Protein AF-A0A2H0PJG2-F1 (afdb_monomer_lite)

Radius of gyration: 13.67 Å; chains: 1; bounding box: 31×34×42 Å

Foldseek 3Di:
DDPLPQADPVLLVQCLALVSVVVQLVCVCVVVVNPQDSLNSLLSSCRNNDLVSLCVLLVHDSVVSVCSNVVDDDDQVVVQSSCVSSVDHDDDDDDDDD

pLDDT: mean 85.65, std 12.2, range [39.91, 94.81]

Sequence (98 aa):
MRRRKSFNEELSRKLKKPKFFRSYLESLIEAEDGDLSYEDALRDAIDVMGIREFAKLANLPEQRVHEFIKGKEVKPETLDRFLKPFKLKTKIVFEEVA

Secondary structure (DSSP, 8-state):
--------HHHHHHHTSHHHHHHHHHHHHHHTTT-S-HHHHHHHHHHHH-HHHHHHHHT--HHHHHHHHTT----HHHHHHHHGGGT-----------

Structure (mmCIF, N/CA/C/O backbone):
data_AF-A0A2H0PJG2-F1
#
_entry.id   AF-A0A2H0PJG2-F1
#
loop_
_atom_site.group_PDB
_atom_site.id
_atom_site.type_symbol
_atom_site.label_atom_id
_atom_site.label_alt_id
_atom_site.label_comp_id
_atom_site.label_asym_id
_atom_site.label_entity_id
_atom_site.label_seq_id
_atom_site.pdbx_PDB_ins_code
_atom_site.Cartn_x
_atom_site.Cartn_y
_atom_site.Cartn_z
_atom_site.occupancy
_atom_site.B_iso_or_equiv
_atom_site.auth_seq_id
_atom_site.auth_comp_id
_atom_site.auth_asym_id
_atom_site.auth_atom_id
_atom_site.pdbx_PDB_model_num
ATOM 1 N N . MET A 1 1 ? 5.802 -24.297 -5.841 1.00 42.25 1 MET A N 1
ATOM 2 C CA . MET A 1 1 ? 6.670 -23.985 -4.681 1.00 42.25 1 MET A CA 1
ATOM 3 C C . MET A 1 1 ? 7.040 -22.498 -4.729 1.00 42.25 1 MET A C 1
ATOM 5 O O . MET A 1 1 ? 8.083 -22.155 -5.266 1.00 42.25 1 MET A O 1
ATOM 9 N N . ARG A 1 2 ? 6.172 -21.588 -4.258 1.00 39.91 2 ARG A N 1
ATOM 10 C CA . ARG A 1 2 ? 6.482 -20.143 -4.241 1.00 39.91 2 ARG A CA 1
ATOM 11 C C . ARG A 1 2 ? 7.218 -19.831 -2.939 1.00 39.91 2 ARG A C 1
ATOM 13 O O . ARG A 1 2 ? 6.608 -19.820 -1.873 1.00 39.91 2 ARG A O 1
ATOM 20 N N . ARG A 1 3 ? 8.544 -19.662 -3.011 1.00 44.56 3 ARG A N 1
ATOM 21 C CA . ARG A 1 3 ? 9.358 -19.169 -1.890 1.00 44.56 3 ARG A CA 1
ATOM 22 C C . ARG A 1 3 ? 8.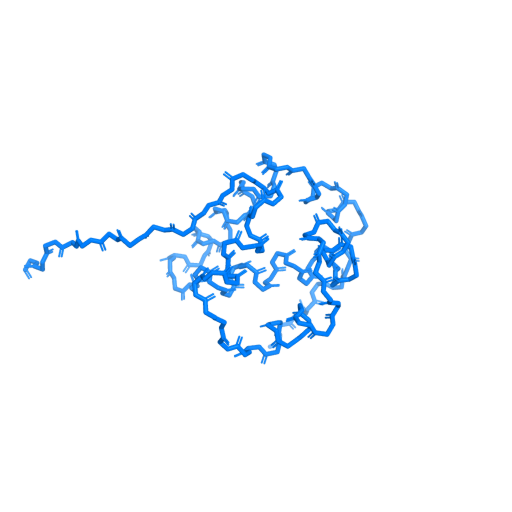852 -17.765 -1.548 1.00 44.56 3 ARG A C 1
ATOM 24 O O . ARG A 1 3 ? 9.249 -16.811 -2.207 1.00 44.56 3 ARG A O 1
ATOM 31 N N . ARG A 1 4 ? 7.952 -17.646 -0.566 1.00 45.88 4 ARG A N 1
ATOM 32 C CA . ARG A 1 4 ? 7.566 -16.352 0.009 1.00 45.88 4 ARG A CA 1
ATOM 33 C C . ARG A 1 4 ? 8.846 -15.705 0.515 1.00 45.88 4 ARG A C 1
ATOM 35 O O . ARG A 1 4 ? 9.505 -16.249 1.402 1.00 45.88 4 ARG A O 1
ATOM 42 N N . LYS A 1 5 ? 9.267 -14.628 -0.143 1.00 51.75 5 LYS A N 1
ATOM 43 C CA . LYS A 1 5 ? 10.523 -13.950 0.154 1.00 51.75 5 LYS A CA 1
ATOM 44 C C . LYS A 1 5 ? 10.291 -13.173 1.443 1.00 51.75 5 LYS A C 1
ATOM 46 O O . LYS A 1 5 ? 9.753 -12.076 1.434 1.00 51.75 5 LYS A O 1
ATOM 51 N N . SER A 1 6 ? 10.634 -13.829 2.546 1.00 54.16 6 SER A N 1
ATOM 52 C CA . SER A 1 6 ? 10.713 -13.273 3.890 1.00 54.16 6 SER A CA 1
ATOM 53 C C . SER A 1 6 ? 11.250 -11.844 3.856 1.00 54.16 6 SER A C 1
ATOM 55 O O . SER A 1 6 ? 12.270 -11.604 3.206 1.00 54.16 6 SER A O 1
ATOM 57 N N . PHE A 1 7 ? 10.551 -10.947 4.553 1.00 56.75 7 PHE A N 1
ATOM 58 C CA . PHE A 1 7 ? 10.966 -9.600 4.944 1.00 56.75 7 PHE A CA 1
ATOM 59 C C . PHE A 1 7 ? 12.448 -9.289 4.659 1.00 56.75 7 PHE A C 1
ATOM 61 O O . PHE A 1 7 ? 13.349 -9.857 5.279 1.00 56.75 7 PHE A O 1
ATOM 68 N N . ASN A 1 8 ? 12.697 -8.372 3.722 1.00 71.88 8 ASN A N 1
ATOM 69 C CA . ASN A 1 8 ? 14.030 -7.846 3.441 1.00 71.88 8 ASN A CA 1
ATOM 70 C C . ASN A 1 8 ? 14.109 -6.428 4.015 1.00 71.88 8 ASN A C 1
ATOM 72 O O . ASN A 1 8 ? 13.469 -5.515 3.497 1.00 71.88 8 ASN A O 1
ATOM 76 N N . GLU A 1 9 ? 14.888 -6.240 5.082 1.00 76.00 9 GLU A N 1
ATOM 77 C CA . GLU A 1 9 ? 14.967 -4.963 5.800 1.00 76.00 9 GLU A CA 1
ATOM 78 C C . GLU A 1 9 ? 15.432 -3.804 4.898 1.00 76.00 9 GLU A C 1
ATOM 80 O O . GLU A 1 9 ? 14.913 -2.687 4.987 1.00 76.00 9 GLU A O 1
ATOM 85 N N . GLU A 1 10 ? 16.369 -4.062 3.982 1.00 82.19 10 GLU A N 1
ATOM 86 C CA . GLU A 1 10 ? 16.851 -3.058 3.032 1.00 82.19 10 GLU A CA 1
ATOM 87 C C . GLU A 1 10 ? 15.748 -2.654 2.046 1.00 82.19 10 GLU A C 1
ATOM 89 O O . GLU A 1 10 ? 15.527 -1.466 1.787 1.00 82.19 10 GLU A O 1
ATOM 94 N N . LEU A 1 11 ? 15.016 -3.642 1.531 1.00 83.00 11 LEU A N 1
ATOM 95 C CA . LEU A 1 11 ? 13.918 -3.417 0.600 1.00 83.00 11 LEU A CA 1
ATOM 96 C C . LEU A 1 11 ? 12.741 -2.718 1.289 1.00 83.00 11 LEU A C 1
ATOM 98 O O . LEU A 1 11 ? 12.228 -1.739 0.756 1.00 83.00 11 LEU A O 1
ATOM 102 N N . SER A 1 12 ? 12.393 -3.115 2.514 1.00 85.00 12 SER A N 1
ATOM 103 C CA . SER A 1 12 ? 11.391 -2.440 3.348 1.00 85.00 12 SER A CA 1
ATOM 104 C C . SER A 1 12 ? 11.735 -0.962 3.559 1.00 85.00 12 SER A C 1
ATOM 106 O O . SER A 1 12 ? 10.891 -0.082 3.366 1.00 85.00 12 SER A O 1
ATOM 108 N N . ARG A 1 13 ? 13.000 -0.642 3.875 1.00 87.69 13 ARG A N 1
ATOM 109 C CA . ARG A 1 13 ? 13.465 0.752 4.003 1.00 87.69 13 ARG A CA 1
ATOM 110 C C . ARG A 1 13 ? 13.308 1.543 2.705 1.00 87.69 13 ARG A C 1
ATOM 112 O O . ARG A 1 13 ? 12.937 2.717 2.758 1.00 87.69 13 ARG A O 1
ATOM 119 N N . LYS A 1 14 ? 13.583 0.929 1.551 1.00 90.44 14 LYS A N 1
ATOM 120 C CA . LYS A 1 14 ? 13.405 1.561 0.234 1.00 90.44 14 LYS A CA 1
ATOM 121 C C . LYS A 1 14 ? 11.923 1.763 -0.097 1.00 90.44 14 LYS A C 1
ATOM 123 O O . LYS A 1 14 ? 11.557 2.863 -0.503 1.00 90.44 14 LYS A O 1
ATOM 128 N N . LEU A 1 15 ? 11.069 0.772 0.167 1.00 91.56 15 LEU A N 1
ATOM 129 C CA . LEU A 1 15 ? 9.623 0.813 -0.093 1.00 91.56 15 LEU A CA 1
ATOM 130 C C . LEU A 1 15 ? 8.886 1.890 0.709 1.00 91.56 15 LEU A C 1
ATOM 132 O O . LEU A 1 15 ? 7.863 2.389 0.260 1.00 91.56 15 LEU A O 1
ATOM 136 N N . LYS A 1 16 ? 9.418 2.334 1.853 1.00 90.50 16 LYS A N 1
ATOM 137 C CA . LYS A 1 16 ? 8.865 3.491 2.583 1.00 90.50 16 LYS A CA 1
ATOM 138 C C . LYS A 1 16 ? 8.951 4.805 1.790 1.00 90.50 16 LYS A C 1
ATOM 140 O O . LYS A 1 16 ? 8.295 5.779 2.152 1.00 90.50 16 LYS A O 1
ATOM 145 N N . LYS A 1 17 ? 9.764 4.870 0.727 1.00 92.69 17 LYS A N 1
ATOM 146 C CA . LYS A 1 17 ? 9.917 6.062 -0.120 1.00 92.69 17 LYS A CA 1
ATOM 147 C C . LYS A 1 17 ? 8.894 6.035 -1.268 1.00 92.69 17 LYS A C 1
ATOM 149 O O . LYS A 1 17 ? 8.954 5.117 -2.084 1.00 92.69 17 LYS A O 1
ATOM 154 N N . PRO A 1 18 ? 8.058 7.080 -1.440 1.00 91.50 18 PRO A N 1
ATOM 155 C CA . PRO A 1 18 ? 7.005 7.120 -2.463 1.00 91.50 18 PRO A CA 1
ATOM 156 C C . PRO A 1 18 ? 7.460 6.788 -3.887 1.00 91.50 18 PRO A C 1
ATOM 158 O O . PRO A 1 18 ? 6.836 5.979 -4.563 1.00 91.50 18 PRO A O 1
ATOM 161 N N . LYS A 1 19 ? 8.576 7.381 -4.332 1.00 91.69 19 LYS A N 1
ATOM 162 C CA . LYS A 1 19 ? 9.105 7.148 -5.685 1.00 91.69 19 LYS A CA 1
ATOM 163 C C . LYS A 1 19 ? 9.504 5.689 -5.902 1.00 91.69 19 LYS A C 1
ATOM 165 O O . LYS A 1 19 ? 9.189 5.127 -6.938 1.00 91.69 19 LYS A O 1
ATOM 170 N N . PHE A 1 20 ? 10.177 5.093 -4.919 1.00 93.19 20 PHE A N 1
ATOM 171 C CA . PHE A 1 20 ? 10.639 3.713 -5.021 1.00 93.19 20 PHE A CA 1
ATOM 172 C C . PHE A 1 20 ? 9.465 2.736 -4.975 1.00 93.19 20 PHE A C 1
ATOM 174 O O . PHE A 1 20 ? 9.419 1.810 -5.771 1.00 93.19 20 PHE A O 1
ATOM 181 N N . PHE A 1 21 ? 8.500 2.968 -4.081 1.00 93.00 21 PHE A N 1
ATOM 182 C CA . PHE A 1 21 ? 7.291 2.154 -3.994 1.00 93.00 21 PHE A CA 1
ATOM 183 C C . PHE A 1 21 ? 6.522 2.114 -5.314 1.00 93.00 21 PHE A C 1
ATOM 185 O O . PHE A 1 21 ? 6.114 1.047 -5.754 1.00 93.00 21 PHE A O 1
ATOM 192 N N . ARG A 1 22 ? 6.370 3.273 -5.965 1.00 91.62 22 ARG A N 1
ATOM 193 C CA . ARG A 1 22 ? 5.709 3.368 -7.265 1.00 91.62 22 ARG A CA 1
ATOM 194 C C . ARG A 1 22 ? 6.418 2.524 -8.326 1.00 91.62 22 ARG A C 1
ATOM 196 O O . ARG A 1 22 ? 5.773 1.680 -8.929 1.00 91.62 22 ARG A O 1
ATOM 203 N N . SER A 1 23 ? 7.727 2.708 -8.494 1.00 91.88 23 SER A N 1
ATOM 204 C CA . SER A 1 23 ? 8.502 1.924 -9.465 1.00 91.88 23 SER A CA 1
ATOM 205 C C . SER A 1 23 ? 8.495 0.430 -9.144 1.00 91.88 23 SER A C 1
ATOM 207 O O . SER A 1 23 ? 8.507 -0.396 -10.046 1.00 91.88 23 SER A O 1
ATOM 209 N N . TYR A 1 24 ? 8.455 0.074 -7.859 1.00 91.44 24 TYR A N 1
ATOM 210 C CA . TYR A 1 24 ? 8.351 -1.317 -7.439 1.00 91.44 24 TYR A CA 1
ATOM 211 C C . TYR A 1 24 ? 7.000 -1.931 -7.826 1.00 91.44 24 TYR A C 1
ATOM 213 O O . TYR A 1 24 ? 6.976 -3.010 -8.408 1.00 91.44 24 TYR A O 1
ATOM 221 N N . LEU A 1 25 ? 5.888 -1.237 -7.564 1.00 90.44 25 LEU A N 1
ATOM 222 C CA . LEU A 1 25 ? 4.559 -1.680 -7.997 1.00 90.44 25 LEU A CA 1
ATOM 223 C C . LEU A 1 25 ? 4.464 -1.824 -9.517 1.00 90.44 25 LEU A C 1
ATOM 225 O O . LEU A 1 25 ? 3.987 -2.849 -9.987 1.00 90.44 25 LEU A O 1
ATOM 229 N N . GLU A 1 26 ? 4.938 -0.825 -10.267 1.00 89.06 26 GLU A N 1
ATOM 230 C CA . GLU A 1 26 ? 4.986 -0.864 -11.736 1.00 89.06 26 GLU A CA 1
ATOM 231 C C . GLU A 1 26 ? 5.761 -2.109 -12.205 1.00 89.06 26 GLU A C 1
ATOM 233 O O . GLU A 1 26 ? 5.238 -2.893 -12.990 1.00 89.06 26 GLU A O 1
ATOM 238 N N . SER A 1 27 ? 6.929 -2.385 -11.609 1.00 89.88 27 SER A N 1
ATOM 239 C CA . SER A 1 27 ? 7.723 -3.572 -11.954 1.00 89.88 27 SER A CA 1
ATOM 240 C C . SER A 1 27 ? 7.048 -4.908 -11.626 1.00 89.88 27 SER A C 1
ATOM 242 O O . SER A 1 27 ? 7.290 -5.884 -12.326 1.00 89.88 27 SER A O 1
ATOM 244 N N . LEU A 1 28 ? 6.221 -4.980 -10.574 1.00 88.31 28 LEU A N 1
ATOM 245 C CA . LEU A 1 28 ? 5.486 -6.204 -10.228 1.00 88.31 28 LEU A CA 1
ATOM 246 C C . LEU A 1 28 ? 4.404 -6.517 -11.261 1.00 88.31 28 LEU A C 1
ATOM 248 O O . LEU A 1 28 ? 4.205 -7.675 -11.605 1.00 88.31 28 LEU A O 1
ATOM 252 N N . ILE A 1 29 ? 3.723 -5.481 -11.747 1.00 85.88 29 ILE A N 1
ATOM 253 C CA . ILE A 1 29 ? 2.661 -5.607 -12.746 1.00 85.88 29 ILE A CA 1
ATOM 254 C C . ILE A 1 29 ? 3.263 -5.963 -14.111 1.00 85.88 29 ILE A C 1
ATOM 256 O O . ILE A 1 29 ? 2.757 -6.848 -14.793 1.00 85.88 29 ILE A O 1
ATOM 260 N N . GLU A 1 30 ? 4.369 -5.311 -14.483 1.00 85.19 30 GLU A N 1
ATOM 261 C CA . GLU A 1 30 ? 5.087 -5.586 -15.734 1.00 85.19 30 GLU A CA 1
ATOM 262 C C . GLU A 1 30 ? 5.723 -6.985 -15.758 1.00 85.19 30 GLU A C 1
ATOM 264 O O . GLU A 1 30 ? 5.720 -7.637 -16.795 1.00 85.19 30 GLU A O 1
ATOM 269 N N . ALA A 1 31 ? 6.266 -7.465 -14.632 1.00 81.00 31 ALA A N 1
ATOM 270 C CA . ALA A 1 31 ? 6.957 -8.757 -14.568 1.00 81.00 31 ALA A CA 1
ATOM 271 C C . ALA A 1 31 ? 6.037 -9.976 -14.746 1.00 81.00 31 ALA A C 1
ATOM 273 O O . ALA A 1 31 ? 6.528 -11.065 -15.037 1.00 81.00 31 ALA A O 1
ATOM 274 N N . GLU A 1 32 ? 4.736 -9.802 -14.539 1.00 76.62 32 GLU A N 1
ATOM 275 C CA . GLU A 1 32 ? 3.722 -10.847 -14.699 1.00 76.62 32 GLU A CA 1
ATOM 276 C C . GLU A 1 32 ? 2.882 -10.597 -15.965 1.00 76.62 32 GLU A C 1
ATOM 278 O O . GLU A 1 32 ? 1.739 -11.029 -16.026 1.00 76.62 32 GLU A O 1
ATOM 283 N N . ASP A 1 33 ? 3.410 -9.854 -16.952 1.00 69.50 33 ASP A N 1
ATOM 284 C CA . ASP A 1 33 ? 2.746 -9.528 -18.228 1.00 69.50 33 ASP A CA 1
ATOM 285 C C . ASP A 1 33 ? 1.311 -8.964 -18.067 1.00 69.50 33 ASP A C 1
ATOM 287 O O . ASP A 1 33 ? 0.468 -9.079 -18.955 1.00 69.50 33 ASP A O 1
ATOM 291 N N . GLY A 1 34 ? 1.020 -8.319 -16.929 1.00 64.25 34 GLY A N 1
ATOM 292 C CA . GLY A 1 34 ? -0.310 -7.798 -16.599 1.00 64.25 34 GLY A CA 1
ATOM 293 C C . GLY A 1 34 ? -1.307 -8.817 -16.026 1.00 64.25 34 GLY A C 1
ATOM 294 O O . GLY A 1 34 ? -2.423 -8.420 -15.693 1.00 64.25 34 GLY A O 1
ATOM 295 N N . ASP A 1 35 ? -0.925 -10.085 -15.837 1.00 72.56 35 ASP A N 1
ATOM 296 C CA . ASP A 1 35 ? -1.781 -11.116 -15.222 1.00 72.56 35 ASP A CA 1
ATOM 297 C C . ASP A 1 35 ? -2.007 -10.874 -13.720 1.00 72.56 35 ASP A C 1
ATOM 299 O O . ASP A 1 35 ? -2.970 -11.371 -13.125 1.00 72.56 35 ASP A O 1
ATOM 303 N N . LEU A 1 36 ? -1.123 -10.102 -13.082 1.00 78.19 36 LEU A N 1
ATOM 304 C CA . LEU A 1 36 ? -1.233 -9.770 -11.670 1.00 78.19 36 LEU A CA 1
ATOM 305 C C . LEU A 1 36 ? -2.121 -8.535 -11.473 1.00 78.19 36 LEU A C 1
ATOM 307 O O . LEU A 1 36 ? -1.829 -7.444 -11.968 1.00 78.19 36 LEU A O 1
ATOM 311 N N . SER A 1 37 ? -3.193 -8.681 -10.691 1.00 85.38 37 SER A N 1
ATOM 312 C CA . SER A 1 37 ? -4.074 -7.554 -10.386 1.00 85.38 37 SER A CA 1
ATOM 313 C C . SER A 1 37 ? -3.338 -6.460 -9.598 1.00 85.38 37 SER A C 1
ATOM 315 O O . SER A 1 37 ? -2.429 -6.732 -8.809 1.00 85.38 37 SER A O 1
ATOM 317 N N . TYR A 1 38 ? -3.768 -5.201 -9.741 1.00 86.75 38 TYR A N 1
ATOM 318 C CA . TYR A 1 38 ? -3.211 -4.085 -8.961 1.00 86.75 38 TYR A CA 1
ATOM 319 C C . TYR A 1 38 ? -3.318 -4.305 -7.443 1.00 86.75 38 TYR A C 1
ATOM 321 O O . TYR A 1 38 ? -2.463 -3.840 -6.686 1.00 86.75 38 TYR A O 1
ATOM 329 N N . GLU A 1 39 ? -4.362 -5.003 -6.985 1.00 89.56 39 GLU A N 1
ATOM 330 C CA . GLU A 1 39 ? -4.502 -5.356 -5.574 1.00 89.56 39 GLU A CA 1
ATOM 331 C C . GLU A 1 39 ? -3.489 -6.415 -5.148 1.00 89.56 39 GLU A C 1
ATOM 333 O O . GLU A 1 39 ? -2.915 -6.287 -4.070 1.00 89.56 39 GLU A O 1
ATOM 338 N N . ASP A 1 40 ? -3.231 -7.423 -5.980 1.00 89.88 40 ASP A N 1
ATOM 339 C CA . ASP A 1 40 ? -2.232 -8.455 -5.694 1.00 89.88 40 ASP A CA 1
ATOM 340 C C . ASP A 1 40 ? -0.816 -7.875 -5.690 1.00 89.88 40 ASP A C 1
ATOM 342 O O . ASP A 1 40 ? -0.052 -8.142 -4.762 1.00 89.88 40 ASP A O 1
ATOM 346 N N . ALA A 1 41 ? -0.502 -6.973 -6.625 1.00 90.62 41 ALA A N 1
ATOM 347 C CA . ALA A 1 41 ? 0.771 -6.250 -6.625 1.00 90.62 41 ALA A CA 1
ATOM 348 C C . ALA A 1 41 ? 0.942 -5.443 -5.330 1.00 90.62 41 ALA A C 1
ATOM 350 O O . ALA A 1 41 ? 2.018 -5.407 -4.725 1.00 90.62 41 ALA A O 1
ATOM 351 N N . LEU A 1 42 ? -0.140 -4.806 -4.873 1.00 92.44 42 LEU A N 1
ATOM 352 C CA . LEU A 1 42 ? -0.149 -4.069 -3.618 1.00 92.44 42 LEU A CA 1
ATOM 353 C C . LEU A 1 42 ? 0.019 -4.995 -2.409 1.00 92.44 42 LEU A C 1
ATOM 355 O O . LEU A 1 42 ? 0.757 -4.641 -1.488 1.00 92.44 42 LEU A O 1
ATOM 359 N N . ARG A 1 43 ? -0.617 -6.172 -2.400 1.00 92.88 43 ARG A N 1
ATOM 360 C CA . ARG A 1 43 ? -0.437 -7.180 -1.342 1.00 92.88 43 ARG A CA 1
ATOM 361 C C . ARG A 1 43 ? 1.021 -7.615 -1.258 1.00 92.88 43 ARG A C 1
ATOM 363 O O . ARG A 1 43 ? 1.595 -7.562 -0.171 1.00 92.88 43 ARG A O 1
ATOM 370 N N . ASP A 1 44 ? 1.639 -7.934 -2.387 1.00 90.19 44 ASP A N 1
ATOM 371 C CA . ASP A 1 44 ? 3.037 -8.361 -2.443 1.00 90.19 44 ASP A CA 1
ATOM 372 C C . ASP A 1 44 ? 3.988 -7.255 -1.970 1.00 90.19 44 ASP A C 1
ATOM 374 O O . ASP A 1 44 ? 4.876 -7.492 -1.146 1.00 90.19 44 ASP A O 1
ATOM 378 N N . ALA A 1 45 ? 3.764 -6.009 -2.395 1.00 91.50 45 ALA A N 1
ATOM 379 C CA . ALA A 1 45 ? 4.557 -4.874 -1.932 1.00 91.50 45 ALA A CA 1
ATOM 380 C C . ALA A 1 45 ? 4.440 -4.637 -0.416 1.00 91.50 45 ALA A C 1
ATOM 382 O O . ALA A 1 45 ? 5.432 -4.294 0.237 1.00 91.50 45 ALA A O 1
ATOM 383 N N . ILE A 1 46 ? 3.250 -4.830 0.158 1.00 92.00 46 ILE A N 1
ATOM 384 C CA . ILE A 1 46 ? 3.019 -4.713 1.603 1.00 92.00 46 ILE A CA 1
ATOM 385 C C . ILE A 1 46 ? 3.678 -5.869 2.361 1.00 92.00 46 ILE A C 1
ATOM 387 O O . ILE A 1 46 ? 4.293 -5.621 3.399 1.00 92.00 46 ILE A O 1
ATOM 391 N N . ASP A 1 47 ? 3.590 -7.104 1.860 1.00 89.94 47 ASP A N 1
ATOM 392 C CA . ASP A 1 47 ? 4.206 -8.279 2.495 1.00 89.94 47 ASP A CA 1
ATOM 393 C C . ASP A 1 47 ? 5.735 -8.126 2.560 1.00 89.94 47 ASP A C 1
ATOM 395 O O . ASP A 1 47 ? 6.356 -8.341 3.603 1.00 89.94 47 ASP A O 1
ATOM 399 N N . VAL A 1 48 ? 6.338 -7.612 1.482 1.00 89.25 48 VAL A N 1
ATOM 400 C CA . VAL A 1 48 ? 7.773 -7.299 1.420 1.00 89.25 48 VAL A CA 1
ATOM 401 C C . VAL A 1 48 ? 8.159 -6.132 2.339 1.00 89.25 48 VAL A C 1
ATOM 403 O O . VAL A 1 48 ? 9.229 -6.161 2.957 1.00 89.25 48 VAL A O 1
ATOM 406 N N . MET A 1 49 ? 7.317 -5.097 2.446 1.00 90.06 49 MET A N 1
ATOM 407 C CA . MET A 1 49 ? 7.548 -3.964 3.353 1.00 90.06 49 MET A CA 1
ATOM 408 C C . MET A 1 49 ? 7.430 -4.367 4.828 1.00 90.06 49 MET A C 1
ATOM 410 O O . MET A 1 49 ? 8.165 -3.833 5.664 1.00 90.06 49 MET A O 1
ATOM 414 N N . GLY A 1 50 ? 6.518 -5.286 5.133 1.00 90.81 50 GLY A N 1
ATOM 415 C CA . GLY A 1 50 ? 6.079 -5.626 6.477 1.00 90.81 50 GLY A CA 1
ATOM 416 C C . GLY A 1 50 ? 4.754 -4.943 6.833 1.00 90.81 50 GLY A C 1
ATOM 417 O O . GLY A 1 50 ? 4.590 -3.726 6.706 1.00 90.81 50 GLY A O 1
ATOM 418 N N . ILE A 1 51 ? 3.801 -5.743 7.325 1.00 92.31 51 ILE A N 1
ATOM 419 C CA . ILE A 1 51 ? 2.442 -5.305 7.698 1.00 92.31 51 ILE A CA 1
ATOM 420 C C . ILE A 1 51 ? 2.486 -4.162 8.717 1.00 92.31 51 ILE A C 1
ATOM 422 O O . ILE A 1 51 ? 1.757 -3.178 8.587 1.00 92.31 51 ILE A O 1
ATOM 426 N N . ARG A 1 52 ? 3.355 -4.274 9.724 1.00 91.50 52 ARG A N 1
ATOM 427 C CA . ARG A 1 52 ? 3.482 -3.294 10.808 1.00 91.50 52 ARG A CA 1
ATOM 428 C C . ARG A 1 52 ? 4.046 -1.967 10.310 1.00 91.50 52 ARG A C 1
ATOM 430 O O . ARG A 1 52 ? 3.574 -0.896 10.691 1.00 91.50 52 ARG A O 1
ATOM 437 N N . GLU A 1 53 ? 5.069 -2.029 9.469 1.00 91.19 53 GLU A N 1
ATOM 438 C CA . GLU A 1 53 ? 5.723 -0.884 8.846 1.00 91.19 53 GLU A CA 1
ATOM 439 C C . GLU A 1 53 ? 4.740 -0.131 7.957 1.00 91.19 53 GLU A C 1
ATOM 441 O O . GLU A 1 53 ? 4.631 1.093 8.060 1.00 91.19 53 GLU A O 1
ATOM 446 N N . PHE A 1 54 ? 3.995 -0.872 7.137 1.00 93.94 54 PHE A N 1
ATOM 447 C CA . PHE A 1 54 ? 2.980 -0.316 6.260 1.00 93.94 54 PHE A CA 1
ATOM 448 C C . PHE A 1 54 ? 1.823 0.308 7.043 1.0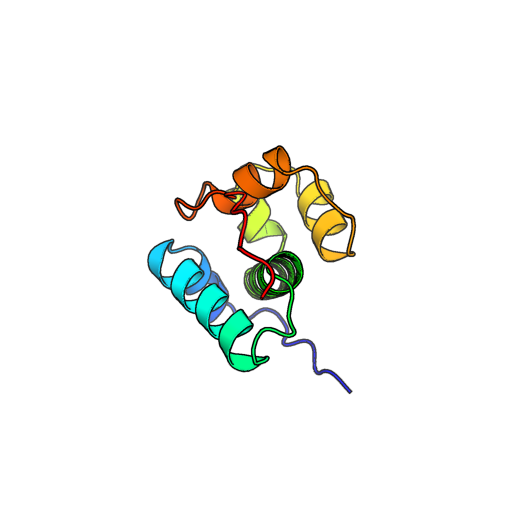0 93.94 54 PHE A C 1
ATOM 450 O O . PHE A 1 54 ? 1.447 1.445 6.772 1.00 93.94 54 PHE A O 1
ATOM 457 N N . ALA A 1 55 ? 1.287 -0.388 8.050 1.00 94.62 55 ALA A N 1
ATOM 458 C CA . ALA A 1 55 ? 0.187 0.110 8.875 1.00 94.62 55 ALA A CA 1
ATOM 459 C C . ALA A 1 55 ? 0.530 1.451 9.542 1.00 94.62 55 ALA A C 1
ATO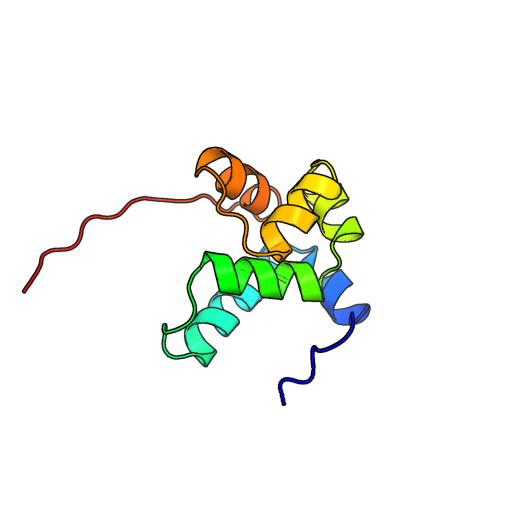M 461 O O . ALA A 1 55 ? -0.270 2.388 9.509 1.00 94.62 55 ALA A O 1
ATOM 462 N N . LYS A 1 56 ? 1.755 1.578 10.070 1.00 93.94 56 LYS A N 1
ATOM 463 C CA . LYS A 1 56 ? 2.269 2.841 10.621 1.00 93.94 56 LYS A CA 1
ATOM 464 C C . LYS A 1 56 ? 2.390 3.928 9.556 1.00 93.94 56 LYS A C 1
ATOM 466 O O . LYS A 1 56 ? 1.977 5.057 9.798 1.00 93.94 56 LYS A O 1
ATOM 471 N N . LEU A 1 57 ? 2.940 3.595 8.387 1.00 93.31 57 LEU A N 1
ATOM 472 C CA . LEU A 1 57 ? 3.129 4.539 7.284 1.00 93.31 57 LEU A CA 1
ATOM 473 C C . LEU A 1 57 ? 1.792 5.065 6.735 1.00 93.31 57 LEU A C 1
ATOM 475 O O . LEU A 1 57 ? 1.662 6.254 6.452 1.00 93.31 57 LEU A O 1
ATOM 479 N N . ALA A 1 58 ? 0.800 4.185 6.609 1.00 92.31 58 ALA A N 1
ATOM 480 C CA . ALA A 1 58 ? -0.537 4.502 6.121 1.00 92.31 58 ALA A CA 1
ATOM 481 C C . ALA A 1 58 ? -1.476 5.069 7.195 1.00 92.31 58 ALA A C 1
ATOM 483 O O . ALA A 1 58 ? -2.570 5.527 6.863 1.00 92.31 58 ALA A O 1
ATOM 484 N N . ASN A 1 59 ? -1.051 5.076 8.464 1.00 93.75 59 ASN A N 1
ATOM 485 C CA . ASN A 1 59 ? -1.873 5.439 9.616 1.00 93.75 59 ASN A CA 1
ATOM 486 C C . ASN A 1 59 ? -3.189 4.634 9.667 1.00 93.75 59 ASN A C 1
ATOM 488 O O . ASN A 1 59 ? -4.292 5.186 9.710 1.00 93.75 59 ASN A O 1
ATOM 492 N N . LEU A 1 60 ? -3.062 3.307 9.603 1.00 93.06 60 LEU A N 1
ATOM 493 C CA . LEU A 1 60 ? -4.171 2.357 9.586 1.00 93.06 60 LEU A CA 1
ATOM 494 C C . LEU A 1 60 ? -4.005 1.287 10.672 1.00 93.06 60 LEU A C 1
ATOM 496 O O . LEU A 1 60 ? -2.879 0.971 11.053 1.00 93.06 60 LEU A O 1
ATOM 500 N N . PRO A 1 61 ? -5.105 0.669 11.142 1.00 94.81 61 PRO A N 1
ATOM 501 C CA . PRO A 1 61 ? -5.016 -0.479 12.038 1.00 94.81 61 PRO A CA 1
ATOM 502 C C . PRO A 1 61 ? -4.301 -1.659 11.368 1.00 94.81 61 PRO A C 1
ATOM 504 O O . PRO A 1 61 ? -4.668 -2.046 10.256 1.00 94.81 61 PRO A O 1
ATOM 507 N N . GLU A 1 62 ? -3.346 -2.283 12.065 1.00 94.00 62 GLU A N 1
ATOM 508 C CA . GLU A 1 62 ? -2.602 -3.454 11.564 1.00 94.00 62 GLU A CA 1
ATOM 509 C C . GLU A 1 62 ? -3.539 -4.591 11.131 1.00 94.00 62 GLU A C 1
ATOM 511 O O . GLU A 1 62 ? -3.335 -5.195 10.081 1.00 94.00 62 GLU A O 1
ATOM 516 N N . GLN A 1 63 ? -4.627 -4.819 11.877 1.00 93.50 63 GLN A N 1
ATOM 517 C CA . GLN A 1 63 ? -5.642 -5.821 11.538 1.00 93.50 63 GLN A CA 1
ATOM 518 C C . GLN A 1 63 ? -6.238 -5.603 10.142 1.00 93.50 63 GLN A C 1
ATOM 520 O O . GLN A 1 63 ? -6.435 -6.562 9.403 1.00 93.50 63 GLN A O 1
ATOM 525 N N . ARG A 1 64 ? -6.483 -4.347 9.749 1.00 92.88 64 ARG A N 1
ATOM 526 C CA . ARG A 1 64 ? -7.058 -4.016 8.439 1.00 92.88 64 ARG A CA 1
ATOM 527 C C . ARG A 1 64 ? -6.088 -4.326 7.303 1.00 92.88 64 ARG A C 1
ATOM 529 O O . ARG A 1 64 ? -6.504 -4.813 6.258 1.00 92.88 64 ARG A O 1
ATOM 536 N N . VAL A 1 65 ? -4.802 -4.056 7.517 1.00 93.75 65 VAL A N 1
ATOM 537 C CA . VAL A 1 65 ? -3.738 -4.389 6.560 1.00 93.75 65 VAL A CA 1
ATOM 538 C C . VAL A 1 65 ? -3.591 -5.907 6.454 1.00 93.75 65 VAL A C 1
ATOM 540 O O . VAL A 1 65 ? -3.545 -6.451 5.358 1.00 93.75 65 VAL A O 1
ATOM 543 N N . HIS A 1 66 ? -3.602 -6.607 7.587 1.00 93.44 66 HIS A N 1
ATOM 544 C CA . HIS A 1 66 ? -3.506 -8.062 7.630 1.00 93.44 66 HIS A CA 1
ATOM 545 C C . HIS A 1 66 ? -4.695 -8.761 6.944 1.00 93.44 66 HIS A C 1
ATOM 547 O O . 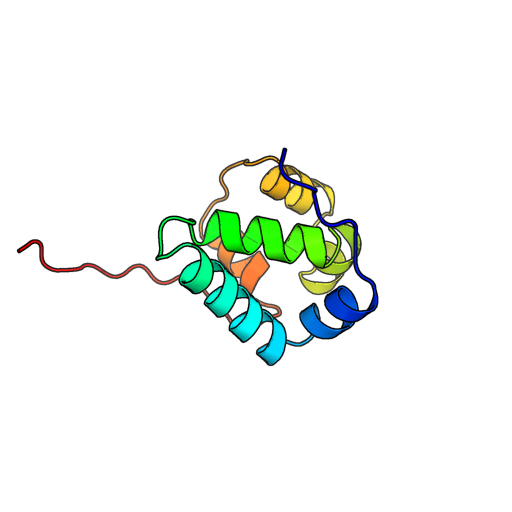HIS A 1 66 ? -4.502 -9.746 6.235 1.00 93.44 66 HIS A O 1
ATOM 553 N N . GLU A 1 67 ? -5.921 -8.255 7.105 1.00 93.62 67 GLU A N 1
ATOM 554 C CA . GLU A 1 67 ? -7.089 -8.759 6.370 1.00 93.62 67 GLU A CA 1
ATOM 555 C C . GLU A 1 67 ? -6.945 -8.578 4.854 1.00 93.62 67 GLU A C 1
ATOM 557 O O . GLU A 1 67 ? -7.242 -9.505 4.103 1.00 93.62 67 GLU A O 1
ATOM 562 N N . PHE A 1 68 ? -6.448 -7.424 4.405 1.00 93.94 68 PHE A N 1
ATOM 563 C CA . PHE A 1 68 ? -6.191 -7.179 2.986 1.00 93.94 68 PHE A CA 1
ATOM 564 C C . PHE A 1 68 ? -5.140 -8.139 2.410 1.00 93.94 68 PHE A C 1
ATOM 566 O O . PHE A 1 68 ? -5.354 -8.705 1.339 1.00 93.94 68 PHE A O 1
ATOM 573 N N . ILE A 1 69 ? -4.047 -8.389 3.143 1.00 91.94 69 ILE A N 1
ATOM 574 C CA . ILE A 1 69 ? -3.017 -9.371 2.755 1.00 91.94 69 ILE A CA 1
ATOM 575 C C . ILE A 1 69 ? -3.597 -10.788 2.645 1.00 91.94 69 ILE A C 1
ATOM 577 O O . ILE A 1 69 ? -3.176 -11.566 1.795 1.00 91.94 69 ILE A O 1
ATOM 581 N N . LYS A 1 70 ? -4.605 -11.127 3.458 1.00 91.00 70 LYS A N 1
ATOM 582 C CA . LYS A 1 70 ? -5.321 -12.410 3.373 1.00 91.00 70 LYS A CA 1
ATOM 583 C C . LYS A 1 70 ? -6.282 -12.524 2.182 1.00 91.00 70 LYS A C 1
ATOM 585 O O . LYS A 1 70 ? -6.967 -13.537 2.078 1.00 91.00 70 LYS A O 1
ATOM 590 N N . GLY A 1 71 ? -6.341 -11.522 1.307 1.00 89.19 71 GLY A N 1
ATOM 591 C CA . GLY A 1 71 ? -7.209 -11.530 0.130 1.00 89.19 71 GLY A CA 1
ATOM 592 C C . GLY A 1 71 ? -8.617 -11.007 0.401 1.00 89.19 71 GLY A C 1
ATOM 593 O O . GLY A 1 71 ? -9.515 -11.242 -0.399 1.00 89.19 71 GLY A O 1
ATOM 594 N N . LYS A 1 72 ? -8.846 -10.307 1.521 1.00 90.25 72 LYS A N 1
ATOM 595 C CA . LYS A 1 72 ? -10.125 -9.624 1.733 1.00 90.25 72 LYS A CA 1
ATOM 596 C C . LYS A 1 72 ? -10.221 -8.438 0.778 1.00 90.25 72 LYS A C 1
ATOM 598 O O . LYS A 1 72 ? -9.359 -7.556 0.806 1.00 90.25 72 LYS A O 1
ATOM 603 N N . GLU A 1 73 ? -11.286 -8.405 -0.013 1.00 86.69 73 GLU A N 1
ATOM 604 C CA . GLU A 1 73 ? -11.618 -7.256 -0.851 1.00 86.69 73 GLU A CA 1
ATOM 605 C C . GLU A 1 73 ? -11.851 -6.016 0.012 1.00 86.69 73 GLU A C 1
ATOM 607 O O . GLU A 1 73 ? -12.425 -6.071 1.110 1.00 86.69 73 GLU A O 1
ATOM 612 N N . VAL A 1 74 ? -11.392 -4.872 -0.483 1.00 88.62 74 VAL A N 1
ATOM 613 C CA . VAL A 1 74 ? -11.512 -3.597 0.216 1.00 88.62 74 VAL A CA 1
ATOM 614 C C . VAL A 1 74 ? -12.235 -2.589 -0.655 1.00 88.62 74 VAL A C 1
ATOM 616 O O . VAL A 1 74 ? -12.116 -2.580 -1.873 1.00 88.62 74 VAL A O 1
ATOM 619 N N . LYS A 1 75 ? -12.990 -1.695 -0.017 1.00 89.31 75 LYS A N 1
ATOM 620 C CA . LYS A 1 75 ? -13.667 -0.622 -0.748 1.00 89.31 75 LYS A CA 1
ATOM 621 C C . LYS A 1 75 ? -12.644 0.337 -1.380 1.00 89.31 75 LYS A C 1
ATOM 623 O O . LYS A 1 75 ? -11.593 0.546 -0.759 1.00 89.31 75 LYS A O 1
ATOM 628 N N . PRO A 1 76 ? -12.962 1.006 -2.501 1.00 87.19 76 PRO A N 1
ATOM 629 C CA . PRO A 1 76 ? -12.058 1.959 -3.153 1.00 87.19 76 PRO A CA 1
ATOM 630 C C . PRO A 1 76 ? -11.496 3.031 -2.208 1.00 87.19 76 PRO A C 1
ATOM 632 O O . PRO A 1 76 ? -10.304 3.326 -2.240 1.00 87.19 76 PRO A O 1
ATOM 635 N N . GLU A 1 77 ? -12.294 3.534 -1.260 1.00 89.69 77 GLU A N 1
ATOM 636 C CA . GLU A 1 77 ? -11.839 4.551 -0.297 1.00 89.69 77 GLU A CA 1
ATOM 637 C C . GLU A 1 77 ? -10.788 4.001 0.678 1.00 89.69 77 GLU A C 1
ATOM 639 O O . GLU A 1 77 ? -9.998 4.743 1.265 1.00 89.69 77 GLU A O 1
ATOM 644 N N . THR A 1 78 ? -10.792 2.687 0.895 1.00 90.56 78 THR A N 1
ATOM 645 C CA . THR A 1 78 ? -9.763 1.994 1.674 1.00 90.56 78 THR A CA 1
ATOM 646 C C . THR A 1 78 ? -8.480 1.884 0.873 1.00 90.56 78 THR A C 1
ATOM 648 O O . THR A 1 78 ? -7.412 2.158 1.415 1.00 90.56 78 THR A O 1
ATOM 651 N N . LEU A 1 79 ? -8.593 1.520 -0.404 1.00 91.12 79 LEU A N 1
ATOM 652 C CA . LEU A 1 79 ? -7.458 1.390 -1.307 1.00 91.12 79 LEU A CA 1
ATOM 653 C C . LEU A 1 79 ? -6.756 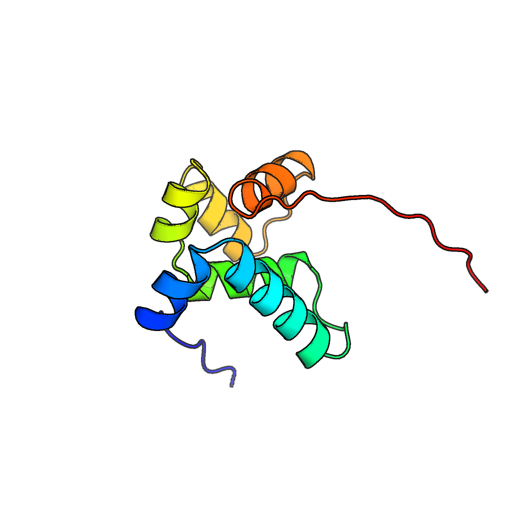2.745 -1.490 1.00 91.12 79 LEU A C 1
ATOM 655 O O . LEU A 1 79 ? -5.537 2.840 -1.373 1.00 91.12 79 LEU A O 1
ATOM 659 N N . ASP A 1 80 ? -7.521 3.832 -1.599 1.00 93.19 80 ASP A N 1
ATOM 660 C CA . ASP A 1 80 ? -6.981 5.195 -1.604 1.00 93.19 80 ASP A CA 1
ATOM 661 C C . ASP A 1 80 ? -6.211 5.529 -0.319 1.00 93.19 80 ASP A C 1
ATOM 663 O O . ASP A 1 80 ? -5.156 6.162 -0.371 1.00 93.19 80 ASP A O 1
ATOM 667 N N . ARG A 1 81 ? -6.684 5.082 0.853 1.00 93.94 81 ARG A N 1
ATOM 668 C CA . ARG A 1 81 ? -5.941 5.264 2.115 1.00 93.94 81 ARG A CA 1
ATOM 669 C C . ARG A 1 81 ? -4.631 4.481 2.129 1.00 93.94 81 ARG A C 1
ATOM 671 O O . ARG A 1 81 ? -3.660 4.975 2.694 1.00 93.94 81 ARG A O 1
ATOM 678 N N . PHE A 1 82 ? -4.599 3.301 1.513 1.00 93.62 82 PHE A N 1
ATOM 679 C CA . PHE A 1 82 ? -3.396 2.471 1.401 1.00 93.62 82 PHE A CA 1
ATOM 680 C C . PHE A 1 82 ? -2.364 3.139 0.482 1.00 93.62 82 PHE A C 1
ATOM 682 O O . PHE A 1 82 ? -1.169 3.110 0.760 1.00 93.62 82 PHE A O 1
ATOM 689 N N . LEU A 1 83 ? -2.835 3.797 -0.577 1.00 93.62 83 LEU A N 1
ATOM 690 C CA . LEU A 1 83 ? -2.021 4.460 -1.595 1.00 93.62 83 LEU A CA 1
ATOM 691 C C . LEU A 1 83 ? -1.583 5.888 -1.218 1.00 93.62 83 LEU A C 1
ATOM 693 O O . LEU A 1 83 ? -0.563 6.384 -1.713 1.00 93.62 83 LEU A O 1
ATOM 697 N N . LYS A 1 84 ? -2.305 6.541 -0.299 1.00 94.44 84 LYS A N 1
ATOM 698 C CA . LYS A 1 84 ? -2.069 7.928 0.134 1.00 94.44 84 LYS A CA 1
ATOM 699 C C . LYS A 1 84 ? -0.619 8.236 0.545 1.00 94.44 84 LYS A C 1
ATOM 701 O O . LYS A 1 84 ? -0.117 9.276 0.107 1.00 94.44 84 LYS A O 1
ATOM 706 N N . PRO A 1 85 ? 0.097 7.396 1.323 1.00 93.69 85 PRO A N 1
ATOM 707 C CA . PRO A 1 85 ? 1.485 7.678 1.709 1.00 93.69 85 PRO A CA 1
ATOM 708 C C . PRO A 1 85 ? 2.437 7.779 0.518 1.00 93.69 85 PRO A C 1
ATOM 710 O O . PRO A 1 85 ? 3.448 8.477 0.580 1.00 93.69 85 PRO A O 1
ATOM 713 N N . PHE A 1 86 ? 2.089 7.125 -0.589 1.00 93.12 86 PHE A N 1
ATOM 714 C CA . PHE A 1 86 ? 2.879 7.084 -1.815 1.00 93.12 86 PHE A CA 1
ATOM 715 C C . PHE A 1 86 ? 2.417 8.113 -2.849 1.00 93.12 86 PHE A C 1
ATOM 717 O O . PHE A 1 86 ? 2.942 8.140 -3.959 1.00 93.12 86 PHE A O 1
ATOM 724 N N . LYS A 1 87 ? 1.480 8.998 -2.475 1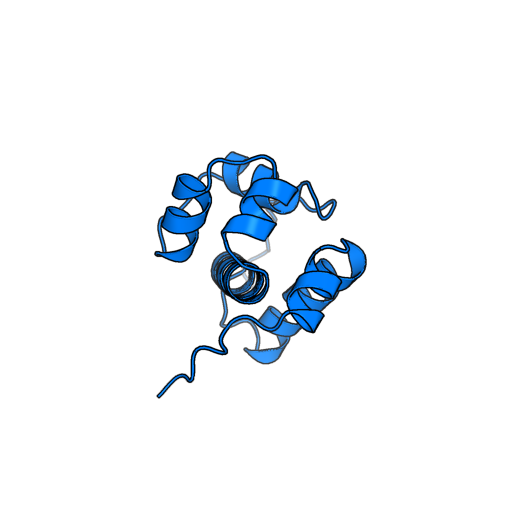.00 91.69 87 LYS A N 1
ATOM 725 C CA . LYS A 1 87 ? 0.877 10.013 -3.353 1.00 91.69 87 LYS A CA 1
ATOM 726 C C . LYS A 1 87 ? 0.167 9.402 -4.567 1.00 91.69 87 LYS A C 1
ATOM 728 O O . LYS A 1 87 ? 0.152 9.996 -5.643 1.00 91.69 87 LYS A O 1
ATOM 733 N N . LEU A 1 88 ? -0.415 8.222 -4.374 1.00 91.06 88 LEU A N 1
ATOM 734 C CA . LEU A 1 88 ? -1.205 7.506 -5.368 1.00 91.06 88 LEU A CA 1
ATOM 735 C C . LEU A 1 88 ? -2.689 7.531 -4.975 1.00 91.06 88 LEU A C 1
ATOM 737 O O . LEU A 1 88 ? -3.030 7.728 -3.807 1.00 91.06 88 LEU A O 1
ATOM 741 N N . LYS A 1 89 ? -3.562 7.343 -5.965 1.00 90.38 89 LYS A N 1
ATOM 742 C CA . LYS A 1 89 ? -5.007 7.161 -5.794 1.00 90.38 89 LYS A CA 1
ATOM 743 C C . LYS A 1 89 ? -5.541 6.238 -6.878 1.00 90.38 89 LYS A C 1
ATOM 745 O O . LYS A 1 89 ? -4.952 6.158 -7.957 1.00 90.38 89 LYS A O 1
ATOM 750 N N . THR A 1 90 ? -6.667 5.604 -6.606 1.00 87.19 90 THR A N 1
ATOM 751 C CA . THR A 1 90 ? -7.416 4.849 -7.605 1.00 87.19 90 THR A CA 1
ATOM 752 C C . THR A 1 90 ? -8.081 5.799 -8.608 1.00 87.19 90 THR A C 1
ATOM 754 O O . THR A 1 90 ? -8.427 6.944 -8.295 1.00 87.19 90 THR A O 1
ATOM 757 N N . LYS A 1 91 ? -8.217 5.352 -9.858 1.00 86.75 91 LYS A N 1
ATOM 758 C CA . LYS A 1 91 ? -8.969 6.048 -10.906 1.00 86.75 91 LYS A CA 1
ATOM 759 C C . LYS A 1 91 ? -9.691 4.999 -11.738 1.00 86.75 91 LYS A C 1
ATOM 761 O O . LYS A 1 91 ? -9.057 4.077 -12.231 1.00 86.75 91 LYS A O 1
ATOM 766 N N . ILE A 1 92 ? -10.996 5.175 -11.908 1.00 82.19 92 ILE A N 1
ATOM 767 C CA . ILE A 1 92 ? -11.785 4.385 -12.852 1.00 82.19 92 ILE A CA 1
ATOM 768 C C . ILE A 1 92 ? -11.595 4.998 -14.242 1.00 82.19 92 ILE A C 1
ATOM 770 O O . ILE A 1 92 ? -11.704 6.218 -14.406 1.00 82.19 92 ILE A O 1
ATOM 774 N N . VAL A 1 93 ? -11.276 4.159 -15.222 1.00 83.44 93 VAL A N 1
ATOM 775 C CA . VAL A 1 93 ? -11.135 4.524 -16.634 1.00 83.44 93 VAL A CA 1
ATOM 776 C C . VAL A 1 93 ? -12.035 3.586 -17.431 1.00 83.44 93 VAL A C 1
ATOM 778 O O . VAL A 1 93 ? -12.067 2.393 -17.153 1.00 83.44 93 VAL A O 1
ATOM 781 N N . PHE A 1 94 ? -12.802 4.141 -18.366 1.00 83.06 94 PHE A N 1
ATOM 782 C CA . PHE A 1 94 ? -13.582 3.366 -19.327 1.00 83.06 94 PHE A CA 1
ATOM 783 C C . PHE A 1 94 ? -12.780 3.276 -20.619 1.00 83.06 94 PHE A C 1
ATOM 785 O O . PHE A 1 94 ? -12.242 4.291 -21.067 1.00 83.06 94 PHE A O 1
ATOM 792 N N . GLU A 1 95 ? -12.712 2.086 -21.199 1.00 85.06 95 GLU A N 1
ATOM 793 C CA . GLU A 1 95 ? -12.020 1.826 -22.459 1.00 85.06 95 GLU A CA 1
ATOM 794 C C . GLU A 1 95 ? -13.024 1.312 -23.493 1.00 85.06 95 GLU A C 1
ATOM 796 O O . GLU A 1 95 ? -14.027 0.682 -23.147 1.00 85.06 95 GLU A O 1
ATOM 801 N N . GLU A 1 96 ? -12.788 1.654 -24.757 1.00 81.31 96 GLU A N 1
ATOM 802 C CA . GLU A 1 96 ? -13.619 1.216 -25.875 1.00 81.31 96 GLU A CA 1
ATOM 803 C C . GLU A 1 96 ? -13.370 -0.272 -26.136 1.00 81.31 96 GLU A C 1
ATOM 805 O O . GLU A 1 96 ? -12.224 -0.714 -26.228 1.00 81.31 96 GLU A O 1
ATOM 810 N N . VAL A 1 97 ? -14.446 -1.053 -26.223 1.00 79.94 97 VAL A N 1
ATOM 811 C CA . VAL A 1 97 ? -14.357 -2.467 -26.597 1.00 79.94 97 VAL A CA 1
ATOM 812 C C . VAL A 1 97 ? -14.277 -2.525 -28.121 1.00 79.94 97 VAL A C 1
ATOM 814 O O . VAL A 1 97 ? -15.220 -2.098 -28.787 1.00 79.94 97 VAL A O 1
ATOM 817 N N . ALA A 1 98 ? -13.142 -2.999 -28.641 1.00 68.19 98 ALA A N 1
ATOM 818 C CA . ALA A 1 98 ? -12.923 -3.238 -30.070 1.00 68.19 98 ALA A CA 1
ATOM 819 C C . ALA A 1 98 ? -13.724 -4.440 -30.594 1.00 68.19 98 ALA A C 1
ATOM 821 O O . ALA A 1 98 ? -13.915 -5.409 -29.821 1.00 68.19 98 ALA A O 1
#